Protein AF-X1KE78-F1 (afdb_monomer_lite)

Structure (mmCIF, N/CA/C/O backbone):
data_AF-X1KE78-F1
#
_entry.id   AF-X1KE78-F1
#
loop_
_atom_site.group_PDB
_atom_site.id
_atom_site.type_symbol
_atom_site.label_atom_id
_atom_site.label_alt_id
_atom_site.label_comp_id
_atom_site.label_asym_id
_atom_site.label_entity_id
_atom_site.label_seq_id
_atom_site.pdbx_PDB_ins_code
_atom_site.Cartn_x
_atom_site.Cartn_y
_atom_site.Cartn_z
_atom_site.occupancy
_atom_site.B_iso_or_equiv
_atom_site.auth_seq_id
_atom_site.auth_comp_id
_atom_site.auth_asym_id
_atom_site.auth_atom_id
_atom_site.pdbx_PDB_model_num
ATOM 1 N N . MET A 1 1 ? 5.487 -2.422 -16.685 1.00 91.38 1 MET A N 1
ATOM 2 C CA . MET A 1 1 ? 5.903 -3.298 -17.810 1.00 91.38 1 MET A CA 1
ATOM 3 C C . MET A 1 1 ? 7.382 -3.069 -18.096 1.00 91.38 1 MET A C 1
ATOM 5 O O . MET A 1 1 ? 7.995 -2.314 -17.353 1.00 91.38 1 MET A O 1
ATOM 9 N N . ASN A 1 2 ? 7.958 -3.728 -19.102 1.00 93.19 2 ASN A N 1
ATOM 10 C CA . ASN A 1 2 ? 9.369 -3.589 -19.464 1.00 93.19 2 ASN A CA 1
ATOM 11 C C . ASN A 1 2 ? 9.527 -3.537 -20.992 1.00 93.19 2 ASN A C 1
ATOM 13 O O . ASN A 1 2 ? 9.274 -4.535 -21.667 1.00 93.19 2 ASN A O 1
ATOM 17 N N . LEU A 1 3 ? 9.907 -2.372 -21.518 1.00 91.69 3 LEU A N 1
ATOM 18 C CA . LEU A 1 3 ? 10.138 -2.141 -22.950 1.00 91.69 3 LEU A CA 1
ATOM 19 C C . LEU A 1 3 ? 11.526 -2.596 -23.424 1.00 91.69 3 LEU A C 1
ATOM 21 O O . LEU A 1 3 ? 11.716 -2.811 -24.618 1.00 91.69 3 LEU A O 1
ATOM 25 N N . SER A 1 4 ? 12.482 -2.769 -22.511 1.00 92.75 4 SER A N 1
ATOM 26 C CA . SER A 1 4 ? 13.852 -3.161 -22.850 1.00 92.75 4 SER A CA 1
ATOM 27 C C . SER A 1 4 ? 13.996 -4.633 -23.255 1.00 92.75 4 SER A C 1
ATOM 29 O O . SER A 1 4 ? 13.082 -5.449 -23.109 1.00 92.75 4 SER A O 1
ATOM 31 N N . ASP A 1 5 ? 15.203 -4.990 -23.698 1.00 94.44 5 ASP A N 1
ATOM 32 C CA . ASP A 1 5 ? 15.588 -6.360 -24.051 1.00 94.44 5 ASP A CA 1
ATOM 33 C C . ASP A 1 5 ? 16.094 -7.210 -22.878 1.00 94.44 5 ASP A C 1
ATOM 35 O O . ASP A 1 5 ? 16.350 -8.405 -23.049 1.00 94.44 5 ASP A O 1
ATOM 39 N N . LYS A 1 6 ? 16.224 -6.633 -21.677 1.00 93.25 6 LYS A N 1
ATOM 40 C CA . LYS A 1 6 ? 16.726 -7.337 -20.487 1.00 93.25 6 LYS A CA 1
ATOM 41 C C . LYS A 1 6 ? 15.603 -7.629 -19.506 1.00 93.25 6 LYS A C 1
ATOM 43 O O . LYS A 1 6 ? 14.714 -6.811 -19.311 1.00 93.25 6 LYS A O 1
ATOM 48 N N . THR A 1 7 ? 15.668 -8.775 -18.839 1.00 92.50 7 THR A N 1
ATOM 49 C CA . THR A 1 7 ? 14.761 -9.100 -17.730 1.00 92.50 7 THR A CA 1
ATOM 50 C C . THR A 1 7 ? 15.029 -8.189 -16.533 1.00 92.50 7 THR A C 1
ATOM 52 O O . THR A 1 7 ? 16.181 -8.031 -16.130 1.00 92.50 7 THR A O 1
ATOM 55 N N . ILE A 1 8 ? 13.969 -7.638 -15.937 1.00 91.06 8 ILE A N 1
ATOM 56 C CA . ILE A 1 8 ? 14.050 -6.797 -14.736 1.00 91.06 8 ILE A CA 1
ATOM 57 C C . ILE A 1 8 ? 13.445 -7.556 -13.555 1.00 91.06 8 ILE A C 1
ATOM 59 O O . ILE A 1 8 ? 12.314 -8.039 -13.626 1.00 91.06 8 ILE A O 1
ATOM 63 N N . TYR A 1 9 ? 14.190 -7.635 -12.456 1.00 89.12 9 TYR A N 1
ATOM 64 C CA . TYR A 1 9 ? 13.731 -8.223 -11.200 1.00 89.12 9 TYR A CA 1
ATOM 65 C C . TYR A 1 9 ? 13.250 -7.113 -10.270 1.00 89.12 9 TYR A C 1
ATOM 67 O O . TYR A 1 9 ? 13.995 -6.185 -9.966 1.00 89.12 9 TYR A O 1
ATOM 75 N N . THR A 1 10 ? 11.992 -7.189 -9.840 1.00 87.38 10 THR A N 1
ATOM 76 C CA . THR A 1 10 ? 11.374 -6.176 -8.977 1.00 87.38 10 THR A CA 1
ATOM 77 C C . THR A 1 10 ? 10.752 -6.821 -7.746 1.00 87.38 10 THR A C 1
ATOM 79 O O . THR A 1 10 ? 10.472 -8.020 -7.735 1.00 87.38 10 THR A O 1
ATOM 82 N N . TYR A 1 11 ? 10.428 -5.999 -6.748 1.00 82.81 11 TYR A N 1
ATOM 83 C CA . TYR A 1 11 ? 9.619 -6.411 -5.597 1.00 82.81 11 TYR A CA 1
ATOM 84 C C . TYR A 1 11 ? 8.182 -6.832 -5.975 1.00 82.81 11 TYR A C 1
ATOM 86 O O . TYR A 1 11 ? 7.441 -7.331 -5.139 1.00 82.81 11 TYR A O 1
ATOM 94 N N . MET A 1 12 ? 7.756 -6.627 -7.225 1.00 84.44 12 MET A N 1
ATOM 95 C CA . MET A 1 12 ? 6.458 -7.079 -7.740 1.00 84.44 12 MET A CA 1
ATOM 96 C C . MET A 1 12 ? 6.569 -8.375 -8.557 1.00 84.44 12 MET A C 1
ATOM 98 O O . MET A 1 12 ? 5.550 -8.917 -8.976 1.00 84.44 12 MET A O 1
ATOM 102 N N . GLY A 1 13 ? 7.787 -8.876 -8.792 1.00 86.75 13 GLY A N 1
ATOM 103 C CA . GLY A 1 13 ? 8.071 -10.040 -9.631 1.00 86.75 13 GLY A CA 1
ATOM 104 C C . GLY A 1 13 ? 8.958 -9.730 -10.844 1.00 86.75 13 GLY A C 1
ATOM 105 O O . GLY A 1 13 ? 9.536 -8.645 -10.970 1.00 86.75 13 GLY A O 1
ATOM 106 N N . ILE A 1 14 ? 9.082 -10.718 -11.736 1.00 91.62 14 ILE A N 1
ATOM 107 C CA . ILE A 1 14 ? 9.979 -10.700 -12.905 1.00 91.62 14 ILE A CA 1
ATOM 108 C C . ILE A 1 14 ? 9.306 -10.033 -14.109 1.00 91.62 14 ILE A C 1
ATOM 110 O O . ILE A 1 14 ? 8.414 -10.616 -14.730 1.00 91.62 14 ILE A O 1
ATOM 114 N N . LEU A 1 15 ? 9.758 -8.850 -14.507 1.00 93.25 15 LEU A N 1
ATOM 115 C CA . LEU A 1 15 ? 9.310 -8.213 -15.742 1.00 93.25 15 LEU A CA 1
ATOM 116 C C . LEU A 1 15 ? 10.136 -8.719 -16.932 1.00 93.25 15 LEU A C 1
ATOM 118 O O . LEU A 1 15 ? 11.317 -8.394 -17.085 1.00 93.25 15 LEU A O 1
ATOM 122 N N . LYS A 1 16 ? 9.492 -9.517 -17.783 1.00 94.25 16 LYS A N 1
ATOM 123 C CA . LYS A 1 16 ? 10.038 -10.053 -19.029 1.00 94.25 16 LYS A CA 1
ATOM 124 C C . LYS A 1 16 ? 10.299 -8.920 -20.031 1.00 94.25 16 LYS A C 1
ATOM 126 O O . LYS A 1 16 ? 9.522 -7.966 -20.068 1.00 94.25 16 LYS A O 1
ATOM 131 N N . PRO A 1 17 ? 11.361 -9.031 -20.844 1.00 94.31 17 PRO A N 1
ATOM 132 C CA . PRO A 1 17 ? 11.670 -8.041 -21.869 1.00 94.31 17 PRO A CA 1
ATOM 133 C C . PRO A 1 17 ? 10.568 -7.940 -22.929 1.00 94.31 17 PRO A C 1
ATOM 135 O O . PRO A 1 17 ? 9.754 -8.859 -23.074 1.00 94.31 17 PRO A O 1
ATOM 138 N N . ARG A 1 18 ? 10.576 -6.838 -23.689 1.00 93.69 18 ARG A N 1
ATOM 139 C CA . ARG A 1 18 ? 9.682 -6.581 -24.834 1.00 93.69 18 ARG A CA 1
ATOM 140 C C . ARG A 1 18 ? 8.195 -6.775 -24.510 1.00 93.69 18 ARG A C 1
ATOM 142 O O . ARG A 1 18 ? 7.479 -7.467 -25.227 1.00 93.69 18 ARG A O 1
ATOM 149 N N . LEU A 1 19 ? 7.741 -6.183 -23.404 1.00 91.88 19 LEU A N 1
ATOM 150 C CA . LEU A 1 19 ? 6.347 -6.218 -22.937 1.00 91.88 19 LEU A CA 1
ATOM 151 C C . LEU A 1 19 ? 5.788 -7.633 -22.700 1.00 91.88 19 LEU A C 1
ATOM 153 O O . LEU A 1 19 ? 4.578 -7.838 -22.732 1.00 91.88 19 LEU A O 1
ATOM 157 N N . GLY A 1 20 ? 6.647 -8.614 -22.406 1.00 92.31 20 GLY A N 1
ATOM 158 C CA . GLY A 1 20 ? 6.221 -10.006 -22.228 1.00 92.31 20 GLY A CA 1
ATOM 159 C C . GLY A 1 20 ? 5.282 -10.254 -21.038 1.00 92.31 20 GLY A C 1
ATOM 160 O O . GLY A 1 20 ? 4.682 -11.326 -20.954 1.00 92.31 20 GLY A O 1
ATOM 161 N N . ASN A 1 21 ? 5.170 -9.308 -20.098 1.00 93.00 21 ASN A N 1
ATOM 162 C CA . ASN A 1 21 ? 4.174 -9.306 -19.026 1.00 93.00 21 ASN A CA 1
ATOM 163 C C . ASN A 1 21 ? 4.003 -7.921 -18.367 1.00 93.00 21 ASN A C 1
ATOM 165 O O . ASN A 1 21 ? 4.816 -7.003 -18.514 1.00 93.00 21 ASN A O 1
ATOM 169 N N . ALA A 1 22 ? 2.951 -7.822 -17.551 1.00 91.12 22 ALA A N 1
ATOM 170 C CA . ALA A 1 22 ? 2.690 -6.713 -16.646 1.00 91.12 22 ALA A CA 1
ATOM 171 C C . ALA A 1 22 ? 2.423 -7.226 -15.224 1.00 91.12 22 ALA A C 1
ATOM 173 O O . ALA A 1 22 ? 1.765 -8.256 -15.040 1.0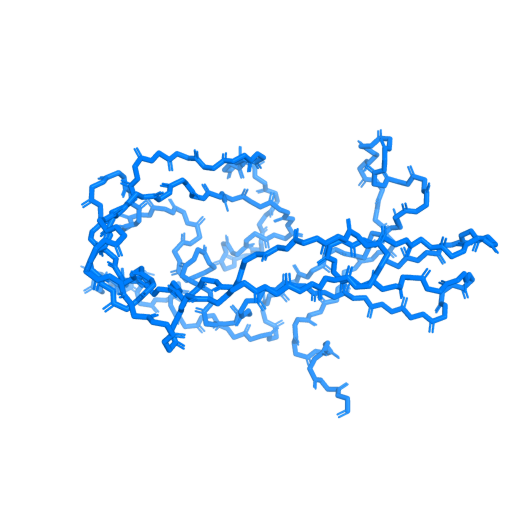0 91.12 22 ALA A O 1
ATOM 174 N N . TYR A 1 23 ? 2.900 -6.467 -14.238 1.00 89.88 23 TYR A N 1
ATOM 175 C CA . TYR A 1 23 ? 2.510 -6.591 -12.838 1.00 89.88 23 TYR A CA 1
ATOM 176 C C . TYR A 1 23 ? 1.806 -5.318 -12.390 1.00 89.88 23 TYR A C 1
ATOM 178 O O . TYR A 1 23 ? 2.138 -4.224 -12.847 1.00 89.88 23 TYR A O 1
ATOM 186 N N . TYR A 1 24 ? 0.870 -5.481 -11.467 1.00 91.12 24 TYR A N 1
ATOM 187 C CA . TYR A 1 24 ? 0.214 -4.402 -10.747 1.00 91.12 24 TYR A CA 1
ATOM 188 C C . TYR A 1 24 ? 0.099 -4.805 -9.275 1.00 91.12 24 TYR A C 1
ATOM 190 O O . TYR A 1 24 ? 0.152 -5.991 -8.946 1.00 91.12 24 TYR A O 1
ATOM 198 N N . CYS A 1 25 ? -0.000 -3.823 -8.385 1.00 87.19 25 CYS A N 1
ATOM 199 C CA . CYS A 1 25 ? -0.098 -4.047 -6.949 1.00 87.19 25 CYS A CA 1
ATOM 200 C C . CYS A 1 25 ? -1.036 -3.014 -6.334 1.00 87.19 25 CYS A C 1
ATOM 202 O O . CYS A 1 25 ? -0.846 -1.815 -6.521 1.00 87.19 25 CYS A O 1
ATOM 204 N N . SER A 1 26 ? -2.040 -3.516 -5.624 1.00 88.94 26 SER A N 1
ATOM 205 C CA . SER A 1 26 ? -2.867 -2.866 -4.605 1.00 88.94 26 SER A CA 1
ATOM 206 C C . SER A 1 26 ? -3.979 -3.858 -4.250 1.00 88.94 26 SER A C 1
ATOM 208 O O . SER A 1 26 ? -4.218 -4.822 -4.980 1.00 88.94 26 SER A O 1
ATOM 210 N N . ALA A 1 27 ? -4.718 -3.601 -3.175 1.00 90.69 27 ALA A N 1
ATOM 211 C CA . ALA A 1 27 ? -5.938 -4.340 -2.855 1.00 90.69 27 ALA A CA 1
ATOM 212 C C . ALA A 1 27 ? -7.154 -3.919 -3.722 1.00 90.69 27 ALA A C 1
ATOM 214 O O . ALA A 1 27 ? -8.258 -4.429 -3.525 1.00 90.69 27 ALA A O 1
ATOM 215 N N . GLY A 1 28 ? -6.970 -2.998 -4.681 1.00 93.62 28 GLY A N 1
ATOM 216 C CA . GLY A 1 28 ? -8.046 -2.459 -5.523 1.00 93.62 28 GLY A CA 1
ATOM 217 C C . GLY A 1 28 ? -9.125 -1.801 -4.666 1.00 93.62 28 GLY A C 1
ATOM 218 O O . GLY A 1 28 ? -8.800 -1.085 -3.718 1.00 93.62 28 GLY A O 1
ATOM 219 N N . GLN A 1 29 ? -10.391 -2.107 -4.938 1.00 94.94 29 GLN A N 1
ATOM 220 C CA . GLN A 1 29 ? -11.538 -1.621 -4.159 1.00 94.94 29 GLN A CA 1
ATOM 221 C C . GLN A 1 29 ? -11.480 -1.930 -2.650 1.00 94.94 29 GLN A C 1
ATOM 223 O O . GLN A 1 29 ? -12.164 -1.282 -1.871 1.00 94.94 29 GLN A O 1
ATOM 228 N N . LEU A 1 30 ? -10.648 -2.878 -2.201 1.00 94.12 30 LEU A N 1
ATOM 229 C CA . LEU A 1 30 ? -10.468 -3.179 -0.773 1.00 94.12 30 LEU A CA 1
ATOM 230 C C . LEU A 1 30 ? -9.393 -2.313 -0.093 1.00 94.12 30 LEU A C 1
ATOM 232 O O . LEU A 1 30 ? -9.155 -2.454 1.104 1.00 94.12 30 LEU A O 1
ATOM 236 N N . SER A 1 31 ? -8.698 -1.447 -0.834 1.00 95.25 31 SER A N 1
ATOM 237 C CA . SER A 1 31 ? -7.614 -0.624 -0.291 1.00 95.25 31 SER A CA 1
ATOM 238 C C . SER A 1 31 ? -8.159 0.497 0.603 1.00 95.25 31 SER A C 1
ATOM 240 O O . SER A 1 31 ? -8.864 1.370 0.093 1.0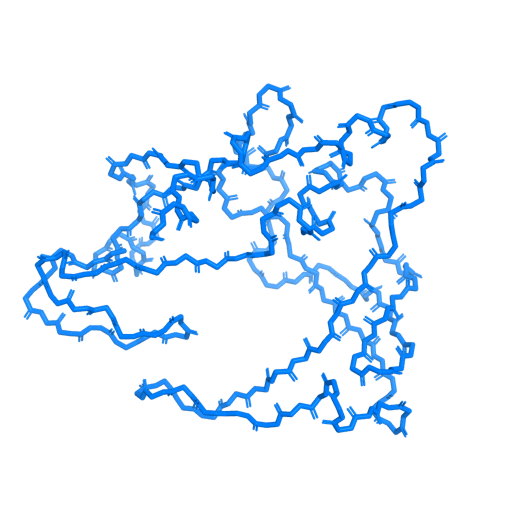0 95.25 31 SER A O 1
ATOM 242 N N . PRO A 1 32 ? -7.793 0.571 1.898 1.00 95.06 32 PRO A N 1
ATOM 243 C CA . PRO A 1 32 ? -8.297 1.619 2.786 1.00 95.06 32 PRO A CA 1
ATOM 244 C C . PRO A 1 32 ? -7.973 3.037 2.302 1.00 95.06 32 PRO A C 1
ATOM 246 O O . PRO A 1 32 ? -8.804 3.926 2.407 1.00 95.06 32 PRO A O 1
ATOM 249 N N . LEU A 1 33 ? -6.796 3.243 1.702 1.00 95.19 33 LEU A N 1
ATOM 250 C CA . LEU A 1 33 ? -6.376 4.552 1.188 1.00 95.19 33 LEU A CA 1
ATOM 251 C C . LEU A 1 33 ? -7.095 4.957 -0.106 1.00 95.19 33 LEU A C 1
ATOM 253 O O . LEU A 1 33 ? -7.170 6.143 -0.406 1.00 95.19 33 LEU A O 1
ATOM 257 N N . LEU A 1 34 ? -7.620 3.997 -0.877 1.00 95.38 34 LEU A N 1
ATOM 258 C CA . LEU A 1 34 ? -8.486 4.313 -2.021 1.00 95.38 34 LEU A CA 1
ATOM 259 C C . LEU A 1 34 ? -9.929 4.585 -1.575 1.00 95.38 34 LEU A C 1
ATOM 261 O O . LEU A 1 34 ? -10.620 5.353 -2.232 1.00 95.38 34 LEU A O 1
ATOM 265 N N . ASN A 1 35 ? -10.340 4.000 -0.445 1.00 95.50 35 ASN A N 1
ATOM 266 C CA . ASN A 1 35 ? -11.636 4.224 0.204 1.00 95.50 35 ASN A CA 1
ATOM 267 C C . ASN A 1 35 ? -11.670 5.485 1.093 1.00 95.50 35 ASN A C 1
ATOM 269 O O . ASN A 1 35 ? -12.744 5.940 1.473 1.00 95.50 35 ASN A O 1
ATOM 273 N N . ASP A 1 36 ? -10.511 6.066 1.411 1.00 95.38 36 ASP A N 1
ATOM 274 C CA . ASP A 1 36 ? -10.368 7.382 2.040 1.00 95.38 36 ASP A CA 1
ATOM 275 C C . ASP A 1 36 ? -9.385 8.254 1.233 1.00 95.38 36 ASP A C 1
ATOM 277 O O . ASP A 1 36 ? -8.276 8.557 1.687 1.00 95.38 36 ASP A O 1
ATOM 281 N N . PRO A 1 37 ? -9.755 8.639 -0.004 1.00 94.25 37 PRO A N 1
ATOM 282 C CA . PRO A 1 37 ? -8.829 9.232 -0.963 1.00 94.25 37 PRO A CA 1
ATOM 283 C C . PRO A 1 37 ? -8.243 10.565 -0.485 1.00 94.25 37 PRO A C 1
ATOM 285 O O . PRO A 1 37 ? -7.137 10.931 -0.895 1.00 94.25 37 PRO A O 1
ATOM 288 N N . TYR A 1 38 ? -8.966 11.289 0.368 1.00 94.88 38 TYR A N 1
ATOM 289 C CA . TYR A 1 38 ? -8.570 12.591 0.904 1.00 94.88 38 TYR A CA 1
ATOM 290 C C . TYR A 1 38 ? -8.089 12.528 2.360 1.00 94.88 38 TYR A C 1
ATOM 292 O O . TYR A 1 38 ? -7.922 13.579 2.974 1.00 94.88 38 TYR A O 1
ATOM 300 N N . TYR A 1 39 ? -7.851 11.326 2.900 1.00 94.00 39 TYR A N 1
ATOM 301 C CA . TYR A 1 39 ? -7.335 11.106 4.258 1.00 94.00 39 TYR A CA 1
ATOM 302 C C . TYR A 1 39 ? -8.192 11.777 5.348 1.00 94.00 39 TYR A C 1
ATOM 304 O O . TYR A 1 39 ? -7.675 12.364 6.297 1.00 94.00 39 TYR A O 1
ATOM 312 N N . LYS A 1 40 ? -9.521 11.735 5.198 1.00 94.50 40 LYS A N 1
ATOM 313 C CA . LYS A 1 40 ? -10.468 12.357 6.136 1.00 94.50 40 LYS A CA 1
ATOM 314 C C . LYS A 1 40 ? -10.599 11.584 7.443 1.00 94.50 40 LYS A C 1
ATOM 316 O O . LYS A 1 40 ? -10.969 12.159 8.463 1.00 94.50 40 LYS A O 1
ATOM 321 N N . THR A 1 41 ? -10.351 10.282 7.400 1.00 94.69 41 THR A N 1
ATOM 322 C CA . THR A 1 41 ? -10.564 9.351 8.514 1.00 94.69 41 THR A CA 1
ATOM 323 C C . THR A 1 41 ? -9.286 8.635 8.936 1.00 94.69 41 THR A C 1
ATOM 325 O O . THR A 1 41 ? -9.148 8.243 10.097 1.00 94.69 41 THR A O 1
ATOM 328 N N . LEU A 1 42 ? -8.342 8.468 8.008 1.00 94.69 42 LEU A N 1
ATOM 329 C CA . LEU A 1 42 ? -7.067 7.809 8.241 1.00 94.69 42 LEU A CA 1
ATOM 330 C C . LEU A 1 42 ? -5.996 8.841 8.591 1.00 94.69 42 LEU A C 1
ATOM 332 O O . LEU A 1 42 ? -5.633 9.679 7.770 1.00 94.69 42 LEU A O 1
ATOM 336 N N . GLY A 1 43 ? -5.451 8.749 9.801 1.00 94.31 43 GLY A N 1
ATOM 337 C CA . GLY A 1 43 ? -4.426 9.666 10.280 1.00 94.31 43 GLY A CA 1
ATOM 338 C C . GLY A 1 43 ? -3.593 9.069 11.406 1.00 94.31 43 GLY A C 1
ATOM 339 O O . GLY A 1 43 ? -3.765 7.916 11.798 1.00 94.31 43 GLY A O 1
ATOM 340 N N . ILE A 1 44 ? -2.660 9.862 11.924 1.00 97.00 44 ILE A N 1
ATOM 341 C CA . ILE A 1 44 ? -1.797 9.452 13.036 1.00 97.00 44 ILE A CA 1
ATOM 342 C C . ILE A 1 44 ? -2.661 9.065 14.241 1.00 97.00 44 ILE A C 1
ATOM 344 O O . ILE A 1 44 ? -3.597 9.773 14.605 1.00 97.00 44 ILE A O 1
ATOM 348 N N . GLY A 1 45 ? -2.341 7.931 14.861 1.00 96.88 45 GLY A N 1
ATOM 349 C CA . GLY A 1 45 ? -3.072 7.402 16.011 1.00 96.88 45 GLY A CA 1
ATOM 350 C C . GLY A 1 45 ? -4.287 6.543 15.655 1.00 96.88 45 GLY A C 1
ATOM 351 O O . GLY A 1 45 ? -4.838 5.900 16.550 1.00 96.88 45 GLY A O 1
ATOM 352 N N . THR A 1 46 ? -4.682 6.443 14.378 1.00 97.25 46 THR A N 1
ATOM 353 C CA . THR A 1 46 ? -5.713 5.483 13.959 1.00 97.25 46 THR A CA 1
ATOM 354 C C . THR A 1 46 ? -5.265 4.068 14.319 1.00 97.25 46 THR A C 1
ATOM 356 O O . THR A 1 46 ? -4.190 3.620 13.913 1.00 97.25 46 THR A O 1
ATOM 359 N N . LYS A 1 47 ? -6.100 3.362 15.088 1.00 97.50 47 LYS A N 1
ATOM 360 C CA . LYS A 1 47 ? -5.882 1.968 15.481 1.00 97.50 47 LYS A CA 1
ATOM 361 C C . LYS A 1 47 ? -6.172 1.047 14.296 1.00 97.50 47 LYS A C 1
ATOM 363 O O . LYS A 1 47 ? -7.218 1.165 13.663 1.00 97.50 47 LYS A O 1
ATOM 368 N N . ILE A 1 48 ? -5.262 0.120 14.022 1.00 98.06 48 ILE A N 1
ATOM 369 C CA . ILE A 1 48 ? -5.318 -0.781 12.869 1.00 98.06 48 ILE A CA 1
ATOM 370 C C . ILE A 1 48 ? -5.085 -2.232 13.289 1.00 98.06 48 ILE A C 1
ATOM 372 O O . ILE A 1 48 ? -4.500 -2.515 14.335 1.00 98.06 48 ILE A O 1
ATOM 376 N N . PHE A 1 49 ? -5.514 -3.158 12.441 1.00 98.00 49 PHE A N 1
ATOM 377 C CA . PHE A 1 49 ? -5.064 -4.541 12.469 1.00 98.00 49 PHE A CA 1
ATOM 378 C C . PHE A 1 49 ? -3.686 -4.627 11.808 1.00 98.00 49 PHE A C 1
ATOM 380 O O . PHE A 1 49 ? -3.531 -4.232 10.650 1.00 98.00 49 PHE A O 1
ATOM 387 N N . LEU A 1 50 ? -2.692 -5.142 12.532 1.00 98.12 50 LEU A N 1
ATOM 388 C CA . LEU A 1 50 ? -1.318 -5.264 12.046 1.00 98.12 50 LEU A CA 1
ATOM 389 C C . LEU A 1 50 ? -0.726 -6.609 12.472 1.00 98.12 50 LEU A C 1
ATOM 391 O O . LEU A 1 50 ? -0.534 -6.865 13.658 1.00 98.12 50 LEU A O 1
ATOM 395 N N . GLY A 1 51 ? -0.454 -7.483 11.503 1.00 97.56 51 GLY A N 1
ATOM 396 C CA . GLY A 1 51 ? 0.214 -8.765 11.728 1.00 97.56 51 GLY A CA 1
ATOM 397 C C . GLY A 1 51 ? -0.529 -9.712 12.677 1.00 97.56 51 GLY A C 1
ATOM 398 O O . GLY A 1 51 ? 0.097 -10.564 13.296 1.00 97.56 51 GLY A O 1
ATOM 399 N N . GLY A 1 52 ? -1.851 -9.589 12.828 1.00 97.31 52 GLY A N 1
ATOM 400 C CA . GLY A 1 52 ? -2.623 -10.379 13.798 1.00 97.31 52 GLY A CA 1
ATOM 401 C C . GLY A 1 52 ? -2.841 -9.698 15.150 1.00 97.31 52 GLY A C 1
ATOM 402 O O . GLY A 1 52 ? -3.671 -10.174 15.918 1.00 97.31 52 GLY A O 1
ATOM 403 N N . GLY A 1 53 ? -2.141 -8.596 15.421 1.00 97.19 53 GLY A N 1
ATOM 404 C CA . GLY A 1 53 ? -2.284 -7.797 16.633 1.00 97.19 53 GLY A CA 1
ATOM 405 C C . GLY A 1 53 ? -2.871 -6.411 16.362 1.00 97.19 53 GLY A C 1
ATOM 406 O O . GLY A 1 53 ? -3.365 -6.106 15.272 1.00 97.19 53 GLY A O 1
ATOM 407 N N . VAL A 1 54 ? -2.793 -5.556 17.381 1.00 98.00 54 VAL A N 1
ATOM 408 C CA . VAL A 1 54 ? -3.155 -4.139 17.284 1.00 98.00 54 VAL A CA 1
ATOM 409 C C . VAL A 1 54 ? -1.924 -3.328 16.891 1.00 98.00 54 VAL A C 1
ATOM 411 O O . VAL A 1 54 ? -0.874 -3.425 17.527 1.00 98.00 54 VAL A O 1
ATOM 414 N N . GLY A 1 55 ? -2.075 -2.501 15.863 1.00 98.00 55 GLY A N 1
ATOM 415 C CA . GLY A 1 55 ? -1.105 -1.486 15.477 1.00 98.00 55 GLY A CA 1
ATOM 416 C C . GLY A 1 55 ? -1.735 -0.102 15.401 1.00 98.00 55 GLY A C 1
ATOM 417 O O . GLY A 1 55 ? -2.932 0.080 15.640 1.00 98.00 55 GLY A O 1
ATOM 418 N N . PHE A 1 56 ? -0.918 0.871 15.023 1.00 98.25 56 PHE A N 1
ATOM 419 C CA . PHE A 1 56 ? -1.316 2.257 14.834 1.00 98.25 56 PHE A CA 1
ATOM 420 C C . PHE A 1 56 ? -0.654 2.837 13.592 1.00 98.25 56 PHE A C 1
ATOM 422 O O . PHE A 1 56 ? 0.471 2.470 13.245 1.00 98.25 56 PHE A O 1
ATOM 429 N N . ILE A 1 57 ? -1.329 3.785 12.950 1.00 98.12 57 ILE A N 1
ATOM 430 C CA . ILE A 1 57 ? -0.675 4.687 12.003 1.00 98.12 57 ILE A CA 1
ATOM 431 C C . ILE A 1 57 ? 0.223 5.626 12.813 1.00 98.12 57 ILE A C 1
ATOM 433 O O . ILE A 1 57 ? -0.254 6.372 13.668 1.00 98.12 57 ILE A O 1
ATOM 437 N N . ALA A 1 58 ? 1.526 5.566 12.559 1.00 97.88 58 ALA A N 1
ATOM 438 C CA . ALA A 1 58 ? 2.527 6.361 13.260 1.00 97.88 58 ALA A CA 1
ATOM 439 C C . ALA A 1 58 ? 2.856 7.658 12.513 1.00 97.88 58 ALA A C 1
ATOM 441 O O . ALA A 1 58 ? 3.120 8.675 13.147 1.00 97.88 58 ALA A O 1
ATOM 442 N N . TRP A 1 59 ? 2.869 7.614 11.176 1.00 97.44 59 TRP A N 1
ATOM 443 C CA . TRP A 1 59 ? 3.283 8.733 10.324 1.00 97.44 59 TRP A CA 1
ATOM 444 C C . TRP A 1 59 ? 2.922 8.480 8.849 1.00 97.44 59 TRP A C 1
ATOM 446 O O . TRP A 1 59 ? 2.340 7.441 8.521 1.00 97.44 59 TRP A O 1
ATOM 456 N N . GLN A 1 60 ? 3.310 9.378 7.937 1.00 95.75 60 GLN A N 1
ATOM 457 C CA . GLN A 1 60 ? 3.355 9.047 6.512 1.00 95.75 60 GLN A CA 1
ATOM 458 C C . GLN A 1 60 ? 4.479 8.059 6.175 1.00 95.75 60 GLN A C 1
ATOM 460 O O . GLN A 1 60 ? 5.549 8.067 6.786 1.00 95.75 60 GLN A O 1
ATOM 465 N N . GLY A 1 61 ? 4.229 7.216 5.175 1.00 94.75 61 GLY A N 1
ATOM 466 C CA . GLY A 1 61 ? 5.211 6.281 4.636 1.00 94.75 61 GLY A CA 1
ATOM 467 C C . GLY A 1 61 ? 6.198 6.940 3.669 1.00 94.75 61 GLY A C 1
ATOM 468 O O . GLY A 1 61 ? 6.156 8.141 3.392 1.00 94.75 61 GLY A O 1
ATOM 469 N N . THR A 1 62 ? 7.091 6.128 3.106 1.00 92.75 62 THR A N 1
ATOM 470 C CA . THR A 1 62 ? 7.987 6.572 2.033 1.00 92.75 62 THR A CA 1
ATOM 471 C C . THR A 1 62 ? 7.191 6.855 0.760 1.00 92.75 62 THR A C 1
ATOM 473 O O . THR A 1 62 ? 6.153 6.240 0.522 1.00 92.75 62 THR A O 1
ATOM 476 N N . GLN A 1 63 ? 7.666 7.796 -0.061 1.00 89.94 63 GLN A N 1
ATOM 477 C CA . GLN A 1 63 ? 6.991 8.215 -1.302 1.00 89.94 63 GLN A CA 1
ATOM 478 C C . GLN A 1 63 ? 5.563 8.762 -1.097 1.00 89.94 63 GLN A C 1
ATOM 480 O O . GLN A 1 63 ? 4.791 8.822 -2.049 1.00 89.94 63 GLN A O 1
ATOM 485 N N . HIS A 1 64 ? 5.200 9.166 0.126 1.00 94.12 64 HIS A N 1
ATOM 486 C CA . HIS A 1 64 ? 3.890 9.746 0.396 1.00 94.12 64 HIS A CA 1
ATOM 487 C C . HIS A 1 64 ? 3.706 11.041 -0.404 1.00 94.12 64 HIS A C 1
ATOM 489 O O . HIS A 1 64 ? 4.445 12.006 -0.205 1.00 94.12 64 HIS A O 1
ATOM 495 N N . ASN A 1 65 ? 2.696 11.074 -1.273 1.00 93.50 65 ASN A N 1
ATOM 496 C CA . ASN A 1 65 ? 2.337 12.260 -2.039 1.00 93.50 65 ASN A CA 1
ATOM 497 C C . ASN A 1 65 ? 0.810 12.478 -2.028 1.00 93.50 65 ASN A C 1
ATOM 499 O O . ASN A 1 65 ? 0.079 11.774 -2.728 1.00 93.50 65 ASN A O 1
ATOM 503 N N . PRO A 1 66 ? 0.287 13.448 -1.256 1.00 91.44 66 PRO A N 1
ATOM 504 C CA . PRO A 1 66 ? -1.149 13.719 -1.212 1.00 91.44 66 PRO A CA 1
ATOM 505 C C . PRO A 1 66 ? -1.646 14.501 -2.442 1.00 91.44 66 PRO A C 1
ATOM 507 O O . PRO A 1 66 ? -2.834 14.422 -2.774 1.00 91.44 66 PRO A O 1
ATOM 510 N N . ASN A 1 67 ? -0.739 15.205 -3.130 1.00 92.06 67 ASN A N 1
ATOM 511 C CA . ASN A 1 67 ? -1.010 16.143 -4.220 1.00 92.06 67 ASN A CA 1
ATOM 512 C C . ASN A 1 67 ? -0.822 15.474 -5.585 1.00 92.06 67 ASN A C 1
ATOM 514 O O . ASN A 1 67 ? 0.020 15.871 -6.392 1.00 92.06 67 ASN A O 1
ATOM 518 N N . VAL A 1 68 ? -1.601 14.425 -5.832 1.00 92.38 68 VAL A N 1
ATOM 519 C CA . VAL A 1 68 ? -1.581 13.682 -7.096 1.00 92.38 68 VAL A CA 1
ATOM 520 C C . VAL A 1 68 ? -2.834 13.917 -7.918 1.00 92.38 68 VAL A C 1
ATOM 522 O O . VAL A 1 68 ? -3.871 14.329 -7.402 1.00 92.38 68 VAL A O 1
ATOM 525 N N . LEU A 1 69 ? -2.733 13.610 -9.212 1.00 92.50 69 LEU A N 1
ATOM 526 C CA . LEU A 1 69 ? -3.880 13.570 -10.112 1.00 92.50 69 LEU A CA 1
ATOM 527 C C . LEU A 1 69 ? -4.925 12.583 -9.587 1.00 92.50 69 LEU A C 1
ATOM 529 O O . LEU A 1 69 ? -4.597 11.450 -9.223 1.00 92.50 69 LEU A O 1
ATOM 533 N N . ARG A 1 70 ? -6.183 13.017 -9.582 1.00 94.00 70 ARG A N 1
ATOM 534 C CA . ARG A 1 70 ? -7.337 12.260 -9.093 1.00 94.00 70 ARG A CA 1
ATOM 535 C C . ARG A 1 70 ? -8.425 12.229 -10.155 1.00 94.00 70 ARG A C 1
ATOM 537 O O . ARG A 1 70 ? -8.508 13.136 -10.980 1.00 94.00 70 ARG A O 1
ATOM 544 N N . SER A 1 71 ? -9.221 11.172 -10.160 1.00 92.44 71 SER A N 1
ATOM 545 C CA . SER A 1 71 ? -10.455 11.090 -10.942 1.00 92.44 71 SER A CA 1
ATOM 546 C C . SER A 1 71 ? -11.560 11.946 -10.316 1.00 92.44 71 SER A C 1
ATOM 548 O O . SER A 1 71 ? -11.407 12.478 -9.216 1.00 92.44 71 SER A O 1
ATOM 550 N N . GLU A 1 72 ? -12.694 12.065 -11.007 1.00 90.31 72 GLU A N 1
ATOM 551 C CA . GLU A 1 72 ? -13.855 12.842 -10.547 1.00 90.31 72 GLU A CA 1
ATOM 552 C C . GLU A 1 72 ? -14.410 12.354 -9.198 1.00 90.31 72 GLU A C 1
ATOM 554 O O . GLU A 1 72 ? -14.877 13.151 -8.393 1.00 90.31 72 GLU A O 1
ATOM 559 N N . ASN A 1 73 ? -14.293 11.054 -8.909 1.00 88.38 73 ASN A N 1
ATOM 560 C CA . ASN A 1 73 ? -14.651 10.454 -7.619 1.00 88.38 73 ASN A CA 1
ATOM 561 C C . ASN A 1 73 ? -13.542 10.570 -6.546 1.00 88.38 73 ASN A C 1
ATOM 563 O O . ASN A 1 73 ? -13.657 9.983 -5.473 1.00 88.38 73 ASN A O 1
ATOM 567 N N . GLY A 1 74 ? -12.455 11.294 -6.829 1.00 92.31 74 GLY A N 1
ATOM 568 C CA . GLY A 1 74 ? -11.369 11.595 -5.893 1.00 92.31 74 GLY A CA 1
ATOM 569 C C . GLY A 1 74 ? -10.258 10.547 -5.788 1.00 92.31 74 GLY A C 1
ATOM 570 O O . GLY A 1 74 ? -9.221 10.822 -5.173 1.00 92.31 74 GLY A O 1
ATOM 571 N N . VAL A 1 75 ? -10.418 9.378 -6.412 1.00 94.69 75 VAL A N 1
ATOM 572 C CA . VAL A 1 75 ? -9.440 8.282 -6.359 1.00 94.69 75 VAL A CA 1
ATOM 573 C C . VAL A 1 75 ? -8.115 8.709 -7.015 1.00 94.69 75 VAL A C 1
ATOM 575 O O . VAL A 1 75 ? -8.120 9.253 -8.123 1.00 94.69 75 VAL A O 1
ATOM 578 N N . PRO A 1 76 ? -6.956 8.483 -6.367 1.00 94.38 76 PRO A N 1
ATOM 579 C CA . PRO A 1 76 ? -5.652 8.735 -6.975 1.00 94.38 76 PRO A CA 1
ATOM 580 C C . PRO A 1 76 ? -5.447 7.955 -8.279 1.00 94.38 76 PRO A C 1
ATOM 582 O O . PRO A 1 76 ? -5.563 6.733 -8.304 1.00 94.38 76 PRO A O 1
ATOM 585 N N . LYS A 1 77 ? -5.050 8.653 -9.347 1.00 91.88 77 LYS A N 1
ATOM 586 C CA . LYS A 1 77 ? -4.667 8.055 -10.640 1.00 91.88 77 LYS A CA 1
ATOM 587 C C . LYS A 1 77 ? -3.174 7.710 -10.722 1.00 91.88 77 LYS A C 1
ATOM 589 O O . LYS A 1 77 ? -2.696 7.213 -11.741 1.00 91.88 77 LYS A O 1
ATOM 594 N N . ARG A 1 78 ? -2.398 8.046 -9.691 1.00 90.00 78 ARG A N 1
ATOM 595 C CA . ARG A 1 78 ? -0.949 7.812 -9.553 1.00 90.00 78 ARG A CA 1
ATOM 596 C C . ARG A 1 78 ? -0.650 7.361 -8.120 1.00 90.00 78 ARG A C 1
ATOM 598 O O . ARG A 1 78 ? -1.551 7.344 -7.284 1.00 90.00 78 ARG A O 1
ATOM 605 N N . GLY A 1 79 ? 0.607 7.014 -7.837 1.00 88.25 79 GLY A N 1
ATOM 606 C CA . GLY A 1 79 ? 1.050 6.708 -6.474 1.00 88.25 79 GLY A CA 1
ATOM 607 C C . GLY A 1 79 ? 0.773 7.886 -5.540 1.00 88.25 79 GLY A C 1
ATOM 608 O O . GLY A 1 79 ? 1.369 8.941 -5.714 1.00 88.25 79 GLY A O 1
ATOM 609 N N . GLY A 1 80 ? -0.175 7.710 -4.618 1.00 92.75 80 GLY A N 1
ATOM 610 C CA . GLY A 1 80 ? -0.653 8.756 -3.718 1.00 92.75 80 GLY A CA 1
ATOM 611 C C . GLY A 1 80 ? -0.047 8.649 -2.321 1.00 92.75 80 GLY A C 1
ATOM 612 O O . GLY A 1 80 ? 1.168 8.629 -2.133 1.00 92.75 80 GLY A O 1
ATOM 613 N N . GLY A 1 81 ? -0.913 8.586 -1.316 1.00 93.44 81 GLY A N 1
ATOM 614 C CA . GLY A 1 81 ? -0.507 8.476 0.076 1.00 93.44 81 GLY A CA 1
ATOM 615 C C . GLY A 1 81 ? 0.030 7.094 0.415 1.00 93.44 81 GLY A C 1
ATOM 616 O O . GLY A 1 81 ? -0.459 6.072 -0.060 1.00 93.44 81 GLY A O 1
ATOM 617 N N . THR A 1 82 ? 1.019 7.076 1.296 1.00 95.25 82 THR A N 1
ATOM 618 C CA . THR A 1 82 ? 1.530 5.878 1.965 1.00 95.25 82 THR A CA 1
ATOM 619 C C . THR A 1 82 ? 1.526 6.102 3.476 1.00 95.25 82 THR A C 1
ATOM 621 O O . THR A 1 82 ? 1.557 7.245 3.944 1.00 95.25 82 THR A O 1
ATOM 624 N N . LEU A 1 83 ? 1.481 5.020 4.253 1.00 96.50 83 LEU A N 1
ATOM 625 C CA . LEU A 1 83 ? 1.412 5.063 5.716 1.00 96.50 83 LEU A CA 1
ATOM 626 C C . LEU A 1 83 ? 2.643 4.396 6.329 1.00 96.50 83 LEU A C 1
ATOM 628 O O . LEU A 1 83 ? 3.065 3.334 5.874 1.00 96.50 83 LEU A O 1
ATOM 632 N N . ALA A 1 84 ? 3.178 4.993 7.389 1.00 97.62 84 ALA A N 1
ATOM 633 C CA . ALA A 1 84 ? 4.073 4.329 8.322 1.00 97.62 84 ALA A CA 1
ATOM 634 C C . ALA A 1 84 ? 3.241 3.816 9.500 1.00 97.62 84 ALA A C 1
ATOM 636 O O . ALA A 1 84 ? 2.457 4.562 10.092 1.00 97.62 84 ALA A O 1
ATOM 637 N N . VAL A 1 85 ? 3.408 2.541 9.839 1.00 97.62 85 VAL A N 1
ATOM 638 C CA . VAL A 1 85 ? 2.636 1.869 10.890 1.00 97.62 85 VAL A CA 1
ATOM 639 C C . VAL A 1 85 ? 3.558 1.278 11.946 1.00 97.62 85 VAL A C 1
ATOM 641 O O . VAL A 1 85 ? 4.689 0.899 11.650 1.00 97.62 85 VAL A O 1
ATOM 644 N N . ILE A 1 86 ? 3.067 1.196 13.179 1.00 97.94 86 ILE A N 1
ATOM 645 C CA . ILE A 1 86 ? 3.797 0.652 14.326 1.00 97.94 86 ILE A CA 1
ATOM 646 C C . ILE A 1 86 ? 2.900 -0.292 15.128 1.00 97.94 86 ILE A C 1
ATOM 648 O O . ILE A 1 86 ? 1.697 -0.067 15.239 1.00 97.94 86 ILE A O 1
ATOM 652 N N . GLY A 1 87 ? 3.470 -1.350 15.699 1.00 97.25 87 GLY A N 1
ATOM 653 C CA . GLY A 1 87 ? 2.755 -2.280 16.573 1.00 97.25 87 GLY A CA 1
ATOM 654 C C . GLY A 1 87 ? 3.708 -3.176 17.357 1.00 97.25 87 GLY A C 1
ATOM 655 O O . GLY A 1 87 ? 4.890 -3.270 17.027 1.00 97.25 87 GLY A O 1
ATOM 656 N N . ASP A 1 88 ? 3.191 -3.826 18.401 1.00 97.25 88 ASP A N 1
ATOM 657 C CA . ASP A 1 88 ? 3.965 -4.759 19.224 1.00 97.25 88 ASP A CA 1
ATOM 658 C C . ASP A 1 88 ? 4.054 -6.131 18.546 1.00 97.25 88 ASP A C 1
ATOM 660 O O . ASP A 1 88 ? 3.078 -6.881 18.482 1.00 97.25 88 ASP A O 1
ATOM 664 N N . LEU A 1 89 ? 5.255 -6.471 18.076 1.00 96.38 89 LEU A N 1
ATOM 665 C CA . LEU A 1 89 ? 5.550 -7.748 17.432 1.00 96.38 89 LEU A CA 1
ATOM 666 C C . LEU A 1 89 ? 5.224 -8.956 18.328 1.00 96.38 89 LEU A C 1
ATOM 668 O O . LEU A 1 89 ? 4.859 -10.008 17.812 1.00 96.38 89 LEU A O 1
ATOM 672 N N . LYS A 1 90 ? 5.306 -8.822 19.660 1.00 97.19 90 LYS A N 1
ATOM 673 C CA . LYS A 1 90 ? 5.031 -9.924 20.601 1.00 97.19 90 LYS A CA 1
ATOM 674 C C . LYS A 1 90 ? 3.564 -10.357 20.607 1.00 97.19 90 LYS A C 1
ATOM 676 O O . LYS A 1 90 ? 3.270 -11.469 21.031 1.00 97.19 90 LYS A O 1
ATOM 681 N N . GLN A 1 91 ? 2.660 -9.489 20.152 1.00 97.00 91 GLN A N 1
ATOM 682 C CA . GLN A 1 91 ? 1.222 -9.764 20.048 1.00 97.00 91 GLN A CA 1
ATOM 683 C C . GLN A 1 91 ? 0.811 -10.233 18.644 1.00 97.00 91 GLN A C 1
ATOM 685 O O . GLN A 1 91 ? -0.356 -10.541 18.409 1.00 97.00 91 GLN A O 1
ATOM 690 N N . MET A 1 92 ? 1.744 -10.242 17.688 1.00 97.62 92 MET A N 1
ATOM 691 C CA . MET A 1 92 ? 1.475 -10.643 16.310 1.00 97.62 92 MET A CA 1
ATOM 692 C C . MET A 1 92 ? 1.465 -12.167 16.165 1.00 97.62 92 MET A C 1
ATOM 694 O O . MET A 1 92 ? 1.997 -12.907 16.990 1.00 97.62 92 MET A O 1
ATOM 698 N N . SER A 1 93 ? 0.841 -12.647 15.091 1.00 97.62 93 SER A N 1
ATOM 699 C CA . SER A 1 93 ? 0.666 -14.071 14.820 1.00 97.62 93 SER A CA 1
ATOM 700 C C . SER A 1 93 ? 1.390 -14.479 13.536 1.00 97.62 93 SER A C 1
ATOM 702 O O . SER A 1 93 ? 1.233 -13.802 12.515 1.00 97.62 93 SER A O 1
ATOM 704 N N . PRO A 1 94 ? 2.073 -15.642 13.516 1.00 96.25 94 PRO A N 1
ATOM 705 C CA . PRO A 1 94 ? 2.695 -16.175 12.302 1.00 96.25 94 PRO A CA 1
ATOM 706 C C . PRO A 1 94 ? 1.679 -16.496 11.196 1.00 96.25 94 PRO A C 1
ATOM 708 O O . PRO A 1 94 ? 2.062 -16.705 10.055 1.00 96.25 94 PRO A O 1
ATOM 711 N N . LYS A 1 95 ? 0.371 -16.500 11.492 1.00 96.81 95 LYS A N 1
ATOM 712 C CA . LYS A 1 95 ? -0.679 -16.584 10.466 1.00 96.81 95 LYS A CA 1
ATOM 713 C C . LYS A 1 95 ? -0.717 -15.349 9.554 1.00 96.81 95 LYS A C 1
ATOM 715 O O . LYS A 1 95 ? -1.114 -15.458 8.399 1.00 96.81 95 LYS A O 1
ATOM 720 N N . TRP A 1 96 ? -0.352 -14.181 10.081 1.00 97.31 96 TRP A N 1
ATOM 721 C CA . TRP A 1 96 ? -0.486 -12.882 9.412 1.00 97.31 96 TRP A CA 1
ATOM 722 C C . TRP A 1 96 ? 0.852 -12.174 9.202 1.00 97.31 96 TRP A C 1
ATOM 724 O O . TRP A 1 96 ? 0.885 -11.133 8.551 1.00 97.31 96 TRP A O 1
ATOM 734 N N . LEU A 1 97 ? 1.935 -12.705 9.765 1.00 96.75 97 LEU A N 1
ATOM 735 C CA . LEU A 1 97 ? 3.275 -12.158 9.649 1.00 96.75 97 LEU A CA 1
ATOM 736 C C . LEU A 1 97 ? 4.253 -13.277 9.298 1.00 96.75 97 LEU A C 1
ATOM 738 O O . LEU A 1 97 ? 4.600 -14.093 10.15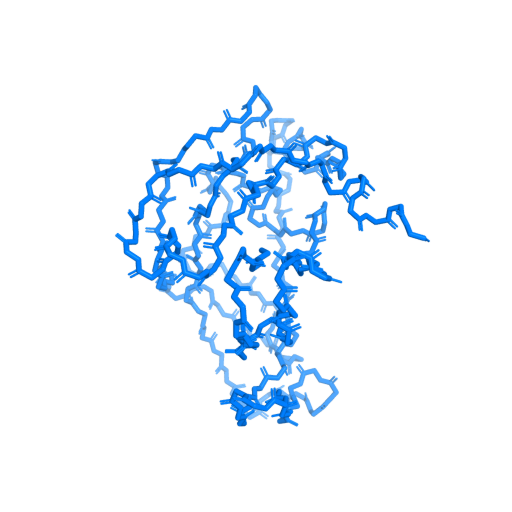1 1.00 96.75 97 LEU A O 1
ATOM 742 N N . VAL A 1 98 ? 4.680 -13.323 8.038 1.00 96.38 98 VAL A N 1
ATOM 743 C CA . VAL A 1 98 ? 5.480 -14.432 7.501 1.00 96.38 98 VAL A CA 1
ATOM 744 C C . VAL A 1 98 ? 6.670 -13.891 6.723 1.00 96.38 98 VAL A C 1
ATOM 746 O O . VAL A 1 98 ? 6.509 -13.032 5.858 1.00 96.38 98 VAL A O 1
ATOM 749 N N . GLY A 1 99 ? 7.867 -14.405 7.004 1.00 95.44 99 GLY A N 1
ATOM 750 C CA . GLY A 1 99 ? 9.037 -14.162 6.162 1.00 95.44 99 GLY A CA 1
ATOM 751 C C . GLY A 1 99 ? 8.869 -14.857 4.812 1.00 95.44 99 GLY A C 1
ATOM 752 O O . GLY A 1 99 ? 8.562 -16.045 4.759 1.00 95.44 99 GLY A O 1
ATOM 753 N N . THR A 1 100 ? 9.056 -14.124 3.722 1.00 93.81 100 THR A N 1
ATOM 754 C CA . THR A 1 100 ? 8.910 -14.637 2.356 1.00 93.81 100 THR A CA 1
ATOM 755 C C . THR A 1 100 ? 10.118 -14.250 1.509 1.00 93.81 100 THR A C 1
ATOM 757 O O . THR A 1 100 ? 10.983 -13.483 1.932 1.00 93.81 100 THR A O 1
ATOM 760 N N . SER A 1 101 ? 10.237 -14.815 0.311 1.00 91.56 101 SER A N 1
ATOM 761 C CA . SER A 1 101 ? 11.281 -14.441 -0.640 1.00 91.56 101 SER A CA 1
ATOM 762 C C . SER A 1 101 ? 10.669 -14.142 -1.999 1.00 91.56 101 SER A C 1
ATOM 764 O O . SER A 1 101 ? 9.742 -14.808 -2.458 1.00 91.56 101 SER A O 1
ATOM 766 N N . MET A 1 102 ? 11.186 -13.103 -2.640 1.00 87.69 102 MET A N 1
ATOM 767 C CA . MET A 1 102 ? 10.827 -12.726 -3.999 1.00 87.69 102 MET A CA 1
ATOM 768 C C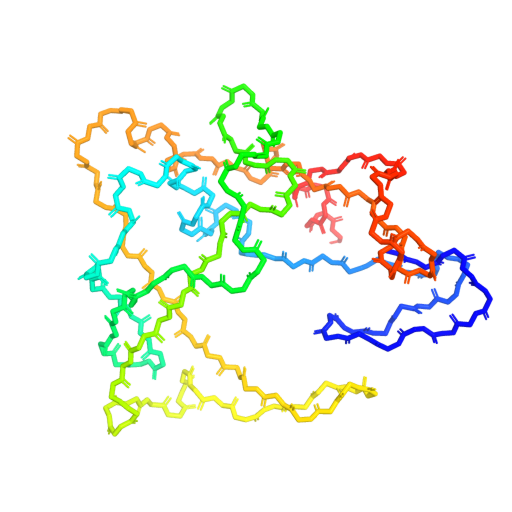 . MET A 1 102 ? 12.002 -13.062 -4.905 1.00 87.69 102 MET A C 1
ATOM 770 O O . MET A 1 102 ? 13.115 -12.570 -4.706 1.00 87.69 102 MET A O 1
ATOM 774 N N . PHE A 1 103 ? 11.759 -13.924 -5.891 1.00 86.50 103 PHE A N 1
ATOM 775 C CA . PHE A 1 103 ? 12.803 -14.415 -6.784 1.00 86.50 103 PHE A CA 1
ATOM 776 C C . PHE A 1 103 ? 13.538 -13.259 -7.480 1.00 86.50 103 PHE A C 1
ATOM 778 O O . PHE A 1 103 ? 12.921 -12.429 -8.146 1.00 86.50 103 PHE A O 1
ATOM 785 N N . GLY A 1 104 ? 14.861 -13.211 -7.310 1.00 85.88 104 GLY A N 1
ATOM 786 C CA . GLY A 1 104 ? 15.729 -12.170 -7.869 1.00 85.88 104 GLY A CA 1
ATOM 787 C C . GLY A 1 104 ? 15.677 -10.808 -7.163 1.00 85.88 104 GLY A C 1
ATOM 788 O O . GLY A 1 104 ? 16.480 -9.946 -7.500 1.00 85.88 104 GLY A O 1
ATOM 789 N N . TYR A 1 105 ? 14.785 -10.608 -6.186 1.00 83.56 105 TYR A N 1
ATOM 790 C CA . TYR A 1 105 ? 14.733 -9.389 -5.370 1.00 83.56 105 TYR A CA 1
ATOM 791 C C . TYR A 1 105 ? 15.335 -9.612 -3.976 1.00 83.56 105 TYR A C 1
ATOM 793 O O . TYR A 1 105 ? 16.133 -8.802 -3.515 1.00 83.56 105 TYR A O 1
ATOM 801 N N . GLY A 1 106 ? 15.013 -10.742 -3.334 1.00 90.12 106 GLY A N 1
ATOM 802 C CA . GLY A 1 106 ? 15.594 -11.143 -2.052 1.00 90.12 106 GLY A CA 1
ATOM 803 C C . GLY A 1 106 ? 14.560 -11.508 -0.989 1.00 90.12 106 GLY A C 1
ATOM 804 O O . GLY A 1 106 ? 13.406 -11.823 -1.292 1.00 90.12 106 GLY A O 1
ATOM 805 N N . CYS A 1 107 ? 15.003 -11.499 0.267 1.00 92.94 107 CYS A N 1
ATOM 806 C CA . CYS A 1 107 ? 14.153 -11.742 1.430 1.00 92.94 107 CYS A CA 1
ATOM 807 C C . CYS A 1 107 ? 13.198 -10.564 1.660 1.00 92.94 107 CYS A C 1
ATOM 809 O O . CYS A 1 107 ? 13.576 -9.404 1.514 1.00 92.94 107 CYS A O 1
ATOM 811 N N . THR A 1 108 ? 11.965 -10.866 2.049 1.00 91.81 108 THR A N 1
ATOM 812 C CA . THR A 1 108 ? 10.925 -9.889 2.370 1.00 91.81 108 THR A CA 1
ATOM 813 C C . THR A 1 108 ? 10.021 -10.426 3.483 1.00 91.81 108 THR A C 1
ATOM 815 O O . THR A 1 108 ? 10.240 -11.514 4.019 1.00 91.81 108 THR A O 1
ATOM 818 N N . ILE A 1 109 ? 9.019 -9.647 3.872 1.00 93.19 109 ILE A N 1
ATOM 819 C CA . ILE A 1 109 ? 8.038 -10.023 4.882 1.00 93.19 109 ILE A CA 1
ATOM 820 C C . ILE A 1 109 ? 6.632 -9.732 4.368 1.00 93.19 109 ILE A C 1
ATOM 822 O O . ILE A 1 109 ? 6.339 -8.655 3.851 1.00 93.19 109 ILE A O 1
ATOM 826 N N . THR A 1 110 ? 5.747 -10.708 4.509 1.00 94.12 110 THR A N 1
ATOM 827 C CA . THR A 1 110 ? 4.323 -10.563 4.233 1.00 94.12 110 THR A CA 1
ATOM 828 C C . THR A 1 110 ? 3.620 -10.207 5.533 1.00 94.12 110 THR A C 1
ATOM 830 O O . THR A 1 110 ? 3.645 -10.982 6.489 1.00 94.12 110 THR A O 1
ATOM 833 N N . VAL A 1 111 ? 3.007 -9.024 5.561 1.00 96.38 111 VAL A N 1
ATOM 834 C CA . VAL A 1 111 ? 2.337 -8.460 6.737 1.00 96.38 111 VAL A CA 1
ATOM 835 C C . VAL A 1 111 ? 0.858 -8.263 6.422 1.00 96.38 111 VAL A C 1
ATOM 837 O O . VAL A 1 111 ? 0.508 -7.535 5.495 1.00 96.38 111 VAL A O 1
ATOM 840 N N . GLY A 1 112 ? -0.022 -8.885 7.203 1.00 96.38 112 GLY A N 1
ATOM 841 C CA . GLY A 1 112 ? -1.454 -8.615 7.169 1.00 96.38 112 GLY A CA 1
ATOM 842 C C . GLY A 1 112 ? -1.747 -7.241 7.763 1.00 96.38 112 GLY A C 1
ATOM 843 O O . GLY A 1 112 ? -1.397 -6.979 8.913 1.00 96.38 112 GLY A O 1
ATOM 844 N N . VAL A 1 113 ? -2.399 -6.373 6.993 1.00 97.00 113 VAL A N 1
ATOM 845 C CA . VAL A 1 113 ? -2.786 -5.025 7.421 1.00 97.00 113 VAL A CA 1
ATOM 846 C C . VAL A 1 113 ? -4.269 -4.828 7.140 1.00 97.00 113 VAL A C 1
ATOM 848 O O . VAL A 1 113 ? -4.740 -5.126 6.046 1.00 97.00 113 VAL A O 1
ATOM 851 N N . GLY A 1 114 ? -4.998 -4.318 8.127 1.00 96.62 114 GLY A N 1
ATOM 852 C CA . GLY A 1 114 ? -6.403 -3.947 7.998 1.00 96.62 114 GLY A CA 1
ATOM 853 C C . GLY A 1 114 ? -6.641 -2.619 8.695 1.00 96.62 114 GLY A C 1
ATOM 854 O O . GLY A 1 114 ? -6.248 -2.442 9.844 1.00 96.62 114 GLY A O 1
ATOM 855 N N . ILE A 1 115 ? -7.266 -1.672 8.005 1.00 97.12 115 ILE A N 1
ATOM 856 C CA . ILE A 1 115 ? -7.488 -0.324 8.527 1.00 97.12 115 ILE A CA 1
ATOM 857 C C . ILE A 1 115 ? -8.993 -0.058 8.497 1.00 97.12 115 ILE A C 1
ATOM 859 O O . ILE A 1 115 ? -9.591 -0.167 7.425 1.00 97.12 115 ILE A O 1
ATOM 863 N N . PRO A 1 116 ? -9.624 0.251 9.641 1.00 95.00 116 PRO A N 1
ATOM 864 C CA . PRO A 1 116 ? -11.040 0.582 9.666 1.00 95.00 116 PRO A CA 1
ATOM 865 C C . PRO A 1 116 ? -11.277 1.964 9.046 1.00 95.00 116 PRO A C 1
ATOM 867 O O . PRO A 1 116 ? -10.572 2.916 9.376 1.00 95.00 116 PRO A O 1
ATOM 870 N N . VAL A 1 117 ? -12.302 2.077 8.199 1.00 95.88 117 VAL A N 1
ATOM 871 C CA . VAL A 1 117 ? -12.805 3.362 7.692 1.00 95.88 117 VAL A CA 1
ATOM 872 C C . VAL A 1 117 ? -14.144 3.653 8.381 1.00 95.88 117 VAL A C 1
ATOM 874 O O . VAL A 1 117 ? -15.149 3.023 8.045 1.00 95.88 117 VAL A O 1
ATOM 877 N N . PRO A 1 118 ? -14.184 4.535 9.396 1.00 95.19 118 PRO A N 1
ATOM 878 C CA . PRO A 1 118 ? -15.422 4.877 10.083 1.00 95.19 118 PRO A CA 1
ATOM 879 C C . PRO A 1 118 ? -16.334 5.705 9.171 1.00 95.19 118 PRO A C 1
ATOM 881 O O . PRO A 1 118 ? -15.942 6.757 8.670 1.00 95.19 118 PRO A O 1
ATOM 884 N N . ILE A 1 119 ? -17.578 5.260 8.986 1.00 96.56 119 ILE A N 1
ATOM 885 C CA . ILE A 1 119 ? -18.568 5.989 8.187 1.00 96.56 119 ILE A CA 1
ATOM 886 C C . ILE A 1 119 ? -19.181 7.099 9.047 1.00 96.56 119 ILE A C 1
ATOM 888 O O . ILE A 1 119 ? -20.131 6.870 9.790 1.00 96.56 119 ILE A O 1
ATOM 892 N N . LEU A 1 120 ? -18.598 8.298 8.974 1.00 96.25 120 LEU A N 1
ATOM 893 C CA . LEU A 1 120 ? -19.024 9.466 9.763 1.00 96.25 120 LEU A CA 1
ATOM 894 C C . LEU A 1 120 ? -19.948 10.420 8.989 1.00 96.25 120 LEU A C 1
ATOM 896 O O . LEU A 1 120 ? -20.532 11.326 9.577 1.00 96.25 120 LEU A O 1
ATOM 900 N N . SER A 1 121 ? -20.063 10.246 7.671 1.00 97.19 121 SER A N 1
ATOM 901 C CA . SER A 1 121 ? -20.909 11.064 6.801 1.00 97.19 121 SER A CA 1
ATOM 902 C C . SER A 1 121 ? -21.272 10.313 5.520 1.00 97.19 121 SER A C 1
ATOM 904 O O . SER A 1 121 ? -20.600 9.353 5.132 1.00 97.19 121 SER A O 1
ATOM 906 N N . GLU A 1 122 ? -22.304 10.791 4.821 1.00 96.94 122 GLU A N 1
ATOM 907 C CA . GLU A 1 122 ? -22.656 10.303 3.480 1.00 96.94 122 GLU A CA 1
ATOM 908 C C . GLU A 1 122 ? -21.512 10.479 2.475 1.00 96.94 122 GLU A C 1
ATOM 910 O O . GLU A 1 122 ? -21.375 9.701 1.536 1.00 96.94 122 GLU A O 1
ATOM 915 N N . GLU A 1 123 ? -20.676 11.499 2.661 1.00 95.25 123 GLU A N 1
ATOM 916 C CA . GLU A 1 123 ? -19.517 11.733 1.806 1.00 95.25 123 GLU A CA 1
ATOM 917 C C . GLU A 1 123 ? -18.469 10.625 1.969 1.00 95.25 123 GLU A C 1
ATOM 919 O O . GLU A 1 123 ? -17.996 10.082 0.975 1.00 95.25 123 GLU A O 1
ATOM 924 N N . ILE A 1 124 ? -18.155 10.235 3.212 1.00 95.69 124 ILE A N 1
ATOM 925 C CA . ILE A 1 124 ? -17.236 9.119 3.477 1.00 95.69 124 ILE A CA 1
ATOM 926 C C . ILE A 1 124 ? -17.811 7.821 2.909 1.00 95.69 124 ILE A C 1
ATOM 928 O O . ILE A 1 124 ? -17.086 7.074 2.261 1.00 95.69 124 ILE A O 1
ATOM 932 N N . LEU A 1 125 ? -19.118 7.586 3.067 1.00 96.38 125 LEU A N 1
ATOM 933 C CA . LEU A 1 125 ? -19.786 6.423 2.476 1.00 96.38 125 LEU A CA 1
ATOM 934 C C . LEU A 1 125 ? -19.639 6.373 0.945 1.00 96.38 125 LEU A C 1
ATOM 936 O O . LEU A 1 125 ? -19.458 5.301 0.377 1.00 96.38 125 LEU A O 1
ATOM 940 N N . LYS A 1 126 ? -19.698 7.522 0.259 1.00 95.56 126 LYS A N 1
ATOM 941 C CA . LYS A 1 126 ? -19.477 7.583 -1.195 1.00 95.56 126 LYS A CA 1
ATOM 942 C C . LYS A 1 126 ? -18.046 7.203 -1.565 1.00 95.56 126 LYS A C 1
ATOM 944 O O . LYS A 1 126 ? -17.857 6.485 -2.543 1.00 95.56 126 LYS A O 1
ATOM 949 N N . TYR A 1 127 ? -17.052 7.640 -0.790 1.00 95.50 127 TYR A N 1
ATOM 950 C CA . TYR A 1 127 ? -15.658 7.257 -1.029 1.00 95.50 127 TYR A CA 1
ATOM 951 C C . TYR A 1 127 ? -15.412 5.761 -0.809 1.00 95.50 127 TYR A C 1
ATOM 953 O O . TYR A 1 127 ? -14.638 5.165 -1.558 1.00 95.50 127 TYR A O 1
ATOM 961 N N . THR A 1 128 ? -16.108 5.133 0.145 1.00 95.75 128 THR A N 1
ATOM 962 C CA . THR A 1 128 ? -15.974 3.688 0.389 1.00 95.75 128 THR A CA 1
ATOM 963 C C . THR A 1 128 ? -16.711 2.799 -0.619 1.00 95.75 128 THR A C 1
ATOM 965 O O . THR A 1 128 ? -16.577 1.578 -0.591 1.00 95.75 128 THR A O 1
ATOM 968 N N . ALA A 1 129 ? -17.496 3.391 -1.523 1.00 95.00 129 ALA A N 1
ATOM 969 C CA . ALA A 1 129 ? -18.229 2.683 -2.571 1.00 95.00 129 ALA A CA 1
ATOM 970 C C . ALA A 1 129 ? -17.449 2.589 -3.899 1.00 95.00 129 ALA A C 1
ATOM 972 O O . ALA A 1 129 ? -18.031 2.254 -4.934 1.00 95.00 129 ALA A O 1
ATOM 973 N N . VAL A 1 130 ? -16.146 2.901 -3.893 1.00 94.94 130 VAL A N 1
ATOM 974 C CA . VAL A 1 130 ? -15.283 2.786 -5.074 1.00 94.94 130 VAL A CA 1
ATOM 975 C C . VAL A 1 130 ? -15.219 1.337 -5.554 1.00 94.94 130 VAL A C 1
ATOM 977 O O . VAL A 1 130 ? -15.022 0.411 -4.771 1.00 94.94 130 VAL A O 1
ATOM 980 N N . SER A 1 131 ? -15.352 1.135 -6.862 1.00 95.44 131 SER A N 1
ATOM 981 C CA . SER A 1 131 ? -15.239 -0.187 -7.474 1.00 95.44 131 SER A CA 1
ATOM 982 C C . SER A 1 131 ? -14.004 -0.284 -8.366 1.00 95.44 131 SER A C 1
ATOM 984 O O . SER A 1 131 ? -13.458 0.727 -8.807 1.00 95.44 131 SER A O 1
ATOM 986 N N . ASP A 1 132 ? -13.551 -1.502 -8.670 1.00 95.62 132 ASP A N 1
ATOM 987 C CA . ASP A 1 132 ? -12.329 -1.708 -9.465 1.00 95.62 132 ASP A CA 1
ATOM 988 C C . ASP A 1 132 ? -12.380 -1.072 -10.872 1.00 95.62 132 ASP A C 1
ATOM 990 O O . ASP A 1 132 ? -11.333 -0.754 -11.440 1.00 95.62 132 ASP A O 1
ATOM 994 N N . LYS A 1 133 ? -13.572 -0.843 -11.441 1.00 95.38 133 LYS A N 1
ATOM 995 C CA . LYS A 1 133 ? -13.734 -0.125 -12.722 1.00 95.38 133 LYS A CA 1
ATOM 996 C C . LYS A 1 133 ? -13.389 1.365 -12.618 1.00 95.38 133 LYS A C 1
ATOM 998 O O . LYS A 1 133 ? -12.974 1.958 -13.607 1.00 95.38 133 LYS A O 1
ATOM 1003 N N . ASP A 1 134 ? -13.522 1.948 -11.428 1.00 93.94 134 ASP A N 1
ATOM 1004 C CA . ASP A 1 134 ? -13.316 3.377 -11.189 1.00 93.94 134 ASP A CA 1
ATOM 1005 C C . ASP A 1 134 ? -1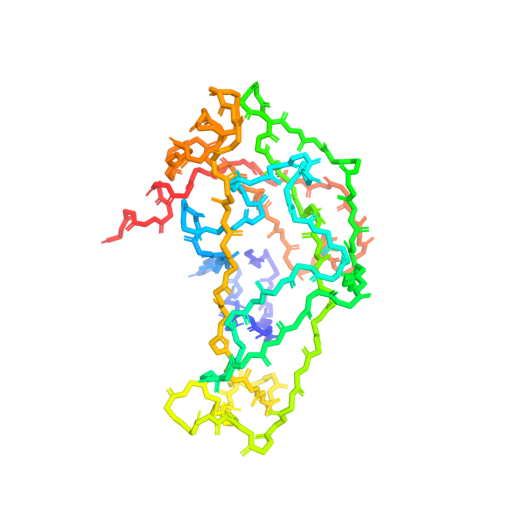1.879 3.686 -10.731 1.00 93.94 134 ASP A C 1
ATOM 1007 O O . ASP A 1 134 ? -11.499 4.848 -10.585 1.00 93.94 134 ASP A O 1
ATOM 1011 N N . ILE A 1 135 ? -11.068 2.650 -10.491 1.00 95.12 135 ILE A N 1
ATOM 1012 C CA . ILE A 1 135 ? -9.674 2.779 -10.067 1.00 95.12 135 ILE A CA 1
ATOM 1013 C C . ILE A 1 135 ? -8.786 2.657 -11.301 1.00 95.12 135 ILE A C 1
ATOM 1015 O O . ILE A 1 135 ? -8.619 1.568 -11.849 1.00 95.12 135 ILE A O 1
ATOM 1019 N N . LEU A 1 136 ? -8.185 3.772 -11.715 1.00 94.81 136 LEU A N 1
ATOM 1020 C CA . LEU A 1 136 ? -7.269 3.825 -12.853 1.00 94.81 136 LEU A CA 1
ATOM 1021 C C . LEU A 1 136 ? -5.813 3.705 -12.393 1.00 94.81 136 LEU A C 1
ATOM 1023 O O . LEU A 1 136 ? -5.343 4.476 -11.557 1.00 94.81 136 LEU A O 1
ATOM 1027 N N . ALA A 1 137 ? -5.084 2.760 -12.981 1.00 92.94 137 ALA A N 1
ATOM 1028 C CA . ALA A 1 137 ? -3.654 2.574 -12.791 1.00 92.94 137 ALA A CA 1
ATOM 1029 C C . ALA A 1 137 ? -2.870 3.112 -14.000 1.00 92.94 137 ALA A C 1
ATOM 1031 O O . ALA A 1 137 ? -3.241 2.828 -15.143 1.00 92.94 137 ALA A O 1
ATOM 1032 N N . PRO A 1 138 ? -1.759 3.839 -13.782 1.00 93.62 138 PRO A N 1
ATOM 1033 C CA . PRO A 1 138 ? -0.877 4.241 -14.865 1.00 93.62 138 PRO A CA 1
ATOM 1034 C C . PRO A 1 138 ? -0.085 3.040 -15.384 1.00 93.62 138 PRO A C 1
ATOM 1036 O O . PRO A 1 138 ? 0.461 2.245 -14.615 1.00 93.62 138 PRO A O 1
ATOM 1039 N N . ILE A 1 139 ? 0.052 2.947 -16.701 1.00 93.31 139 ILE A N 1
ATOM 1040 C CA . ILE A 1 139 ? 0.949 1.991 -17.337 1.00 93.31 139 ILE A CA 1
ATOM 1041 C C . ILE A 1 139 ? 2.344 2.614 -17.396 1.00 93.31 139 ILE A C 1
ATOM 1043 O O . ILE A 1 139 ? 2.601 3.515 -18.195 1.00 93.31 139 ILE A O 1
ATOM 1047 N N . VAL A 1 140 ? 3.245 2.114 -16.551 1.00 91.81 140 VAL A N 1
ATOM 1048 C CA . VAL A 1 140 ? 4.620 2.618 -16.422 1.00 91.81 140 VAL A CA 1
ATOM 1049 C C . VAL A 1 140 ? 5.624 1.606 -16.971 1.00 91.81 140 VAL A C 1
ATOM 1051 O O . VAL A 1 140 ? 5.518 0.395 -16.718 1.00 91.81 140 VAL A O 1
ATOM 1054 N N . ASP A 1 141 ? 6.617 2.102 -17.709 1.00 92.25 141 ASP A N 1
ATOM 1055 C CA . ASP A 1 141 ? 7.793 1.326 -18.091 1.00 92.25 141 ASP A CA 1
ATOM 1056 C C . ASP A 1 141 ? 8.846 1.331 -16.974 1.00 92.25 141 ASP A C 1
ATOM 1058 O O . ASP A 1 141 ? 9.299 2.376 -16.508 1.00 92.25 141 ASP A O 1
ATOM 1062 N N . TYR A 1 142 ? 9.251 0.140 -16.544 1.00 90.50 142 TYR A N 1
ATOM 1063 C CA . TYR A 1 142 ? 10.245 -0.028 -15.488 1.00 90.50 142 TYR A CA 1
ATOM 1064 C C . TYR A 1 142 ? 11.684 -0.028 -16.008 1.00 90.50 142 TYR A C 1
ATOM 1066 O O . TYR A 1 142 ? 12.600 -0.039 -15.188 1.00 90.50 142 TYR A O 1
ATOM 1074 N N . SER A 1 143 ? 11.905 -0.025 -17.329 1.00 89.75 143 SER A N 1
ATOM 1075 C CA . SER A 1 143 ? 13.263 -0.009 -17.879 1.00 89.75 143 SER A CA 1
ATOM 1076 C C . SER A 1 143 ? 13.896 1.377 -17.910 1.00 89.75 143 SER A C 1
ATOM 1078 O O . SER A 1 143 ? 15.057 1.512 -17.530 1.00 89.75 143 SER A O 1
ATOM 1080 N N . GLU A 1 144 ? 13.140 2.405 -18.298 1.00 88.06 144 GLU A N 1
ATOM 1081 C CA . GLU A 1 144 ? 13.673 3.763 -18.435 1.00 88.06 144 GLU A CA 1
ATOM 1082 C C . GLU A 1 144 ? 12.898 4.794 -17.613 1.00 88.06 144 GLU A C 1
ATOM 1084 O O . GLU A 1 144 ? 13.496 5.594 -16.893 1.00 88.06 144 GLU A O 1
ATOM 1089 N N . VAL A 1 145 ? 11.566 4.758 -17.684 1.00 85.81 145 VAL A N 1
ATOM 1090 C CA . VAL A 1 145 ? 10.704 5.788 -17.089 1.00 85.81 145 VAL A CA 1
ATOM 1091 C C . VAL A 1 145 ? 10.771 5.759 -15.562 1.00 85.81 145 VAL A C 1
ATOM 1093 O O . VAL A 1 145 ? 11.039 6.787 -14.940 1.00 85.81 145 VAL A O 1
ATOM 1096 N N . TYR A 1 146 ? 10.570 4.587 -14.950 1.00 84.56 146 TYR A N 1
ATOM 1097 C CA . TYR A 1 146 ? 10.558 4.452 -13.489 1.00 84.56 146 TYR A CA 1
ATOM 1098 C C . TYR A 1 146 ? 11.908 4.811 -12.834 1.00 84.56 146 TYR A C 1
ATOM 1100 O O . TYR A 1 146 ? 11.902 5.627 -11.911 1.00 84.56 146 TYR A O 1
ATOM 1108 N N . PRO A 1 147 ? 13.074 4.293 -13.287 1.00 84.00 147 PRO A N 1
ATOM 1109 C CA . PRO A 1 147 ? 14.360 4.605 -12.651 1.00 84.00 147 PRO A CA 1
ATOM 1110 C C . PRO A 1 147 ? 14.776 6.074 -12.782 1.00 84.00 147 PRO A C 1
ATOM 1112 O O . PRO A 1 147 ? 15.502 6.579 -11.931 1.00 84.00 147 PRO A O 1
ATOM 1115 N N . GLN A 1 148 ? 14.327 6.753 -13.841 1.00 86.62 148 GLN A N 1
ATOM 1116 C CA . GLN A 1 148 ? 14.648 8.158 -14.100 1.00 86.62 148 GLN A CA 1
ATOM 1117 C C . GLN A 1 148 ? 13.583 9.130 -13.573 1.00 86.62 148 GLN A C 1
ATOM 1119 O O . GLN A 1 148 ? 13.715 10.333 -13.776 1.00 86.62 148 GLN A O 1
ATOM 1124 N N . ILE A 1 149 ? 12.536 8.628 -12.902 1.00 82.25 149 ILE A N 1
ATOM 1125 C CA . ILE A 1 149 ? 11.438 9.434 -12.343 1.00 82.25 149 ILE A CA 1
ATOM 1126 C C . ILE A 1 149 ? 10.796 10.317 -13.436 1.00 82.25 149 ILE A C 1
ATOM 1128 O O . ILE A 1 149 ? 10.425 11.470 -13.220 1.00 82.25 149 ILE A O 1
ATOM 1132 N N . LYS A 1 150 ? 10.671 9.779 -14.655 1.00 85.56 150 LYS A N 1
ATOM 1133 C CA . LYS A 1 150 ? 9.976 10.477 -15.742 1.00 85.56 150 LYS A CA 1
ATOM 1134 C C . LYS A 1 150 ? 8.470 10.440 -15.495 1.00 85.56 150 LYS A C 1
ATOM 1136 O O . LYS A 1 150 ? 7.938 9.462 -14.975 1.00 85.56 150 LYS A O 1
ATOM 1141 N N . SER A 1 151 ? 7.770 11.500 -15.895 1.00 78.56 151 SER A N 1
ATOM 1142 C CA . SER A 1 151 ? 6.306 11.583 -15.781 1.00 78.56 151 SER A CA 1
ATOM 1143 C C . SER A 1 151 ? 5.558 10.812 -16.873 1.00 78.56 151 SER A C 1
ATOM 1145 O O . SER A 1 151 ? 4.326 10.776 -16.856 1.00 78.56 151 SER A O 1
ATOM 1147 N N . ASP A 1 152 ? 6.285 10.222 -17.821 1.00 83.25 152 ASP A N 1
ATOM 1148 C CA . ASP A 1 152 ? 5.715 9.534 -18.971 1.00 83.25 152 ASP A CA 1
ATOM 1149 C C . ASP A 1 152 ? 4.913 8.302 -18.542 1.00 83.25 152 ASP A C 1
ATOM 1151 O O . ASP A 1 152 ? 5.356 7.470 -17.752 1.00 83.25 152 ASP A O 1
ATOM 1155 N N . ILE A 1 153 ? 3.709 8.171 -19.088 1.00 90.12 153 ILE A N 1
ATOM 1156 C CA . ILE A 1 153 ? 2.899 6.961 -18.970 1.00 90.12 153 ILE A CA 1
ATOM 1157 C C . ILE A 1 153 ? 2.503 6.503 -20.366 1.00 90.12 153 ILE A C 1
ATOM 1159 O O . ILE A 1 153 ? 2.253 7.320 -21.248 1.00 90.12 153 ILE A O 1
ATOM 1163 N N . LEU A 1 154 ? 2.416 5.191 -20.566 1.00 88.31 154 LEU A N 1
ATOM 1164 C CA . LEU A 1 154 ? 1.979 4.625 -21.846 1.00 88.31 154 LEU A CA 1
ATOM 1165 C C . LEU A 1 154 ? 0.452 4.680 -22.008 1.00 88.31 154 LEU A C 1
ATOM 1167 O O . LEU A 1 154 ? -0.065 4.545 -23.111 1.00 88.31 154 LEU A O 1
ATOM 1171 N N . GLY A 1 155 ? -0.270 4.847 -20.900 1.00 92.75 155 GLY A N 1
ATOM 1172 C CA . GLY A 1 155 ? -1.725 4.874 -20.849 1.00 92.75 155 GLY A CA 1
ATOM 1173 C C . GLY A 1 155 ? -2.238 4.633 -19.435 1.00 92.75 155 GLY A C 1
ATOM 1174 O O . GLY A 1 155 ? -1.465 4.573 -18.474 1.00 92.75 155 GLY A O 1
ATOM 1175 N N . GLU A 1 156 ? -3.550 4.477 -19.314 1.00 94.38 156 GLU A N 1
ATOM 1176 C CA . GLU A 1 156 ? -4.231 4.143 -18.065 1.00 94.38 156 GLU A CA 1
ATOM 1177 C C . GLU A 1 156 ? -5.115 2.916 -18.283 1.00 94.38 156 GLU A C 1
ATOM 1179 O O . GLU A 1 156 ? -5.675 2.727 -19.361 1.00 94.38 156 GLU A O 1
ATOM 1184 N N . VAL A 1 157 ? -5.220 2.073 -17.261 1.00 94.88 157 VAL A N 1
ATOM 1185 C CA . VAL A 1 157 ? -6.036 0.855 -17.280 1.00 94.88 157 VAL A CA 1
ATOM 1186 C C . VAL A 1 157 ? -6.785 0.735 -15.960 1.00 94.88 157 VAL A C 1
ATOM 1188 O O . VAL A 1 157 ? -6.247 1.090 -14.910 1.00 94.88 157 VAL A O 1
ATOM 1191 N N . SER A 1 158 ? -8.029 0.266 -15.994 1.00 95.31 158 SER A N 1
ATOM 1192 C CA . SER A 1 158 ? -8.809 0.063 -14.769 1.00 95.31 158 SER A CA 1
ATOM 1193 C C . SER A 1 158 ? -8.383 -1.207 -14.025 1.00 95.31 158 SER A C 1
ATOM 1195 O O . SER A 1 158 ? -7.918 -2.175 -14.631 1.00 95.31 158 SER A O 1
ATOM 1197 N N . TYR A 1 159 ? -8.583 -1.248 -12.707 1.00 94.81 159 TYR A N 1
ATOM 1198 C CA . TYR A 1 159 ? -8.372 -2.475 -11.931 1.00 94.81 159 TYR A CA 1
ATOM 1199 C C . TYR A 1 159 ? -9.321 -3.602 -12.355 1.00 94.81 159 TYR A C 1
ATOM 1201 O O . TYR A 1 159 ? -8.933 -4.764 -12.266 1.00 94.81 159 TYR A O 1
ATOM 1209 N N . ALA A 1 160 ? -10.521 -3.282 -12.853 1.00 95.31 160 ALA A N 1
ATOM 1210 C CA . ALA A 1 160 ? -11.444 -4.274 -13.405 1.00 95.31 160 ALA A CA 1
ATOM 1211 C C . ALA A 1 160 ? -10.805 -5.019 -14.589 1.00 95.31 160 ALA A C 1
ATOM 1213 O O . ALA A 1 160 ? -10.671 -6.239 -14.543 1.00 95.31 160 ALA A O 1
ATOM 1214 N N . GLN A 1 161 ? -10.271 -4.281 -15.567 1.00 94.50 161 GLN A N 1
ATOM 1215 C CA . GLN A 1 161 ? -9.561 -4.857 -16.717 1.00 94.50 161 GLN A CA 1
ATOM 1216 C C . GLN A 1 161 ? -8.309 -5.652 -16.311 1.00 94.50 161 GLN A C 1
ATOM 1218 O O . GLN A 1 161 ? -7.941 -6.615 -16.971 1.00 94.50 161 GLN A O 1
ATOM 1223 N N . LEU A 1 162 ? -7.633 -5.265 -15.224 1.00 91.94 162 LEU A N 1
ATOM 1224 C CA . LEU A 1 162 ? -6.466 -5.995 -14.711 1.00 91.94 162 LEU A CA 1
ATOM 1225 C C . LEU A 1 162 ? -6.828 -7.314 -14.005 1.00 91.94 162 LEU A C 1
ATOM 1227 O O . LEU A 1 162 ? -5.964 -8.188 -13.868 1.00 91.94 162 LEU A O 1
ATOM 1231 N N . LYS A 1 163 ? -8.067 -7.442 -13.516 1.00 90.75 163 LYS A N 1
ATOM 1232 C CA . LYS A 1 163 ? -8.595 -8.646 -12.855 1.00 90.75 163 LYS A CA 1
ATOM 1233 C C . LYS A 1 163 ? -9.288 -9.599 -13.823 1.00 90.75 163 LYS A C 1
ATOM 1235 O O . LYS A 1 163 ? -9.347 -10.788 -13.531 1.00 90.75 163 LYS A O 1
ATOM 1240 N N . GLU A 1 164 ? -9.768 -9.094 -14.953 1.00 82.62 164 GLU A N 1
ATOM 1241 C CA . GLU A 1 164 ? -10.243 -9.893 -16.081 1.00 82.62 164 GLU A CA 1
ATOM 1242 C C . GLU A 1 164 ? -9.050 -10.637 -16.713 1.00 82.62 164 GLU A C 1
ATOM 1244 O O . GLU A 1 164 ? -8.356 -10.137 -17.598 1.00 82.62 164 GLU A O 1
ATOM 1249 N N . ARG A 1 165 ? -8.760 -11.829 -16.187 1.00 56.19 165 ARG A N 1
ATOM 1250 C CA . ARG A 1 165 ? -7.816 -12.803 -16.741 1.00 56.19 165 ARG A CA 1
ATOM 1251 C C . ARG A 1 165 ? -8.459 -14.173 -16.817 1.00 56.19 165 ARG A C 1
ATOM 1253 O O . ARG A 1 165 ? -9.126 -14.550 -15.829 1.00 56.19 165 ARG A O 1
#

Foldseek 3Di:
DAAACDWDQDPQAIDHYRCPDDGDDDPQLQHVCQLVVQCPQADFQQWKDKQQAIKTFHAWDPPAASPADADPLNGHQEDHTHTDMDDDPVNHDCVAWPWDAHPPPGIDIGMDIGGDQDCPDPSSVSSSPDHQQRHKYFADHPHPCVVVVHPDTPDIDTSVVVPPD

Sequence (165 aa):
MNLSDKTIYTYMGILKPRLGNAYYCSAGQLSPLLNDPYYKTLGIGTKIFLGGGVGFIAWQGTQHNPNVLRSENGVPKRGGGTLAVIGDLKQMSPKWLVGTSMFGYGCTITVGVGIPVPILSEEILKYTAVSDKDILAPIVDYSEVYPQIKSDILGEVSYAQLKER

Radius of gyration: 17.22 Å; chains: 1; bounding box: 39×33×45 Å

pLDDT: mean 93.06, std 4.84, range [56.19, 98.25]

InterPro domains:
  IPR002708 Homocysteine biosynthesis enzyme, sulfur-incorporation [PF01837] (1-162)

Organism: NCBI:txid412755

Secondary structure (DSSP, 8-state):
---SSS-EEETTEEE-STT------S-GGG-HHHHSTT-SS--TT-EEEETTEEEEEEEE-TT--SS--B-TT--BSSS---EEEEE-GGG--TTTEEEEEETTTEEEEEE-EE------SHHHHHHTT--TTT-EEEE--TTTTTT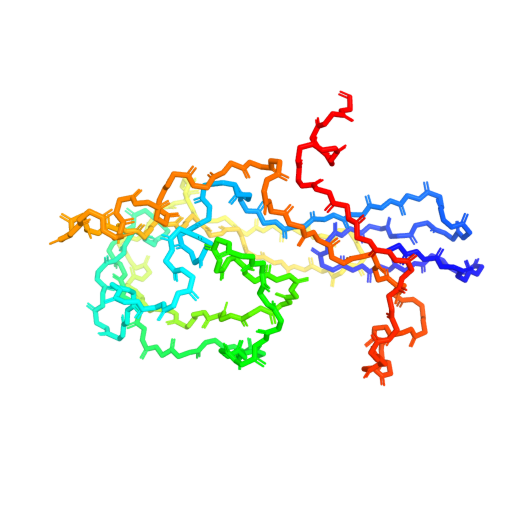TT----SEEEEHHHHH--